Protein AF-A0A0H2MU53-F1 (afdb_monomer_lite)

Radius of gyration: 13.74 Å; chains: 1; bounding box: 38×29×28 Å

Sequence (94 aa):
MWHENFVPQVKHLSETSAKAAGYVVDKLMRFNCVSQELKAKLRDVLTVLKGMFSFTPVKVKGCDKLAQSWGLATDLKLQVRELLEYQTRHYKHA

Structure (mmCIF, N/CA/C/O backbone):
data_AF-A0A0H2MU53-F1
#
_entry.id   AF-A0A0H2MU53-F1
#
loop_
_atom_site.group_PDB
_atom_site.id
_atom_site.type_symbol
_atom_site.label_atom_id
_atom_site.label_alt_id
_atom_site.label_comp_id
_atom_site.label_asym_id
_atom_site.label_entity_id
_atom_site.label_seq_id
_atom_site.pdbx_PDB_ins_code
_atom_site.Cartn_x
_atom_site.Cartn_y
_atom_site.Cartn_z
_atom_site.occupancy
_atom_site.B_iso_or_equiv
_atom_site.auth_seq_id
_atom_site.auth_comp_id
_atom_site.auth_asym_id
_atom_site.auth_atom_id
_atom_site.pdbx_PDB_model_num
ATOM 1 N N . MET A 1 1 ? -11.720 -3.228 4.839 1.00 60.47 1 MET A N 1
ATOM 2 C CA . MET A 1 1 ? -10.469 -3.297 5.639 1.00 60.47 1 MET A CA 1
ATOM 3 C C . MET A 1 1 ? -10.594 -2.521 6.945 1.00 60.47 1 MET A C 1
ATOM 5 O O . MET A 1 1 ? -10.463 -3.132 7.991 1.00 60.47 1 MET A O 1
ATOM 9 N N . TRP A 1 2 ? -10.892 -1.217 6.913 1.00 64.31 2 TRP A N 1
ATOM 10 C CA . TRP A 1 2 ? -10.840 -0.358 8.110 1.00 64.31 2 TRP A CA 1
ATOM 11 C C . TRP A 1 2 ? -12.024 -0.495 9.068 1.00 64.31 2 TRP A C 1
ATOM 13 O O . TRP A 1 2 ? -11.811 -0.688 10.256 1.00 64.31 2 TRP A O 1
ATOM 23 N N . HIS A 1 3 ? -13.254 -0.442 8.559 1.00 64.00 3 HIS A N 1
ATOM 24 C CA . HIS A 1 3 ? -14.463 -0.512 9.396 1.00 64.00 3 HIS A CA 1
ATOM 25 C C . HIS A 1 3 ? -14.923 -1.953 9.670 1.00 64.00 3 HIS A C 1
ATOM 27 O O . HIS A 1 3 ? -15.642 -2.210 10.623 1.00 64.00 3 HIS A O 1
ATOM 33 N N . GLU A 1 4 ? -14.430 -2.898 8.870 1.00 74.62 4 GLU A N 1
ATOM 34 C CA . GLU A 1 4 ? -14.815 -4.319 8.872 1.00 74.62 4 GLU A CA 1
ATOM 35 C C . GLU A 1 4 ? -13.782 -5.223 9.576 1.00 74.62 4 GLU A C 1
ATOM 37 O O . GLU A 1 4 ? -13.904 -6.441 9.556 1.00 74.62 4 GLU A O 1
ATOM 42 N N . ASN A 1 5 ? -12.685 -4.667 10.113 1.00 77.94 5 ASN A N 1
ATOM 43 C CA . ASN A 1 5 ? -11.537 -5.440 10.630 1.00 77.94 5 ASN A CA 1
ATOM 44 C C . ASN A 1 5 ? -10.974 -6.498 9.656 1.00 77.94 5 ASN A C 1
ATOM 46 O O . ASN A 1 5 ? -10.350 -7.481 10.061 1.00 77.94 5 ASN A O 1
ATOM 50 N N . PHE A 1 6 ? -11.188 -6.290 8.359 1.00 85.31 6 PHE A N 1
ATOM 51 C CA . PHE A 1 6 ? -10.812 -7.236 7.320 1.00 85.31 6 PHE A CA 1
ATOM 52 C C . PHE A 1 6 ? -9.288 -7.306 7.148 1.00 85.31 6 PHE A C 1
ATOM 54 O O . PHE A 1 6 ? -8.622 -6.275 7.042 1.00 85.31 6 PHE A O 1
ATOM 61 N N . VAL A 1 7 ? -8.757 -8.528 7.059 1.00 87.69 7 VAL A N 1
ATOM 62 C CA . VAL A 1 7 ? -7.343 -8.834 6.796 1.00 87.69 7 VAL A CA 1
ATOM 63 C C . VAL A 1 7 ? -7.264 -9.642 5.493 1.00 87.69 7 VAL A C 1
ATOM 65 O O . VAL A 1 7 ? -7.870 -10.712 5.422 1.00 87.69 7 VAL A O 1
ATOM 68 N N . PRO A 1 8 ? -6.555 -9.164 4.455 1.00 87.50 8 PRO A N 1
ATOM 69 C CA . PRO A 1 8 ? -6.525 -9.836 3.160 1.00 87.50 8 PRO A CA 1
ATOM 70 C C . PRO A 1 8 ? -5.667 -11.107 3.180 1.00 87.50 8 PRO A C 1
ATOM 72 O O . PRO A 1 8 ? -4.621 -11.162 3.826 1.00 87.50 8 PRO A O 1
ATOM 75 N N . GLN A 1 9 ? -6.077 -12.114 2.406 1.00 86.38 9 GLN A N 1
ATOM 76 C CA . GLN A 1 9 ? -5.258 -13.295 2.128 1.00 86.38 9 GLN A CA 1
ATOM 77 C C . GLN A 1 9 ? -4.366 -13.056 0.903 1.00 86.38 9 GLN A C 1
ATOM 79 O O . GLN A 1 9 ? -4.821 -12.535 -0.110 1.00 86.38 9 GLN A O 1
ATOM 84 N N . VAL A 1 10 ? -3.096 -13.466 0.987 1.00 85.88 10 VAL A N 1
ATOM 85 C CA . VAL A 1 10 ? -2.063 -13.166 -0.030 1.00 85.88 10 VAL A CA 1
ATOM 86 C C . VAL A 1 10 ? -1.386 -14.409 -0.622 1.00 85.88 10 VAL A C 1
ATOM 88 O O . VAL A 1 10 ? -0.435 -14.295 -1.387 1.00 85.88 10 VAL A O 1
ATOM 91 N N . LYS A 1 11 ? -1.878 -15.609 -0.288 1.00 80.88 11 LYS A N 1
ATOM 92 C CA . LYS A 1 11 ? -1.219 -16.889 -0.611 1.00 80.88 11 LYS A CA 1
ATOM 93 C C . LYS A 1 11 ? -1.227 -17.261 -2.102 1.00 80.88 11 LYS A C 1
ATOM 95 O O . LYS A 1 11 ? -0.432 -18.098 -2.507 1.00 80.88 11 LYS A O 1
ATOM 100 N N . HIS A 1 12 ? -2.104 -16.657 -2.905 1.00 85.69 12 HIS A N 1
ATOM 101 C CA . HIS A 1 12 ? -2.324 -17.027 -4.313 1.00 85.69 12 HIS A CA 1
ATOM 102 C C . HIS A 1 12 ? -2.063 -15.870 -5.286 1.00 85.69 12 HIS A C 1
ATOM 104 O O . HIS A 1 12 ? -2.671 -15.793 -6.351 1.00 85.69 12 HIS A O 1
ATOM 110 N N . LEU A 1 13 ? -1.193 -14.934 -4.907 1.00 90.06 13 LEU A N 1
ATOM 111 C CA . LEU A 1 13 ? -0.855 -13.796 -5.757 1.00 90.06 13 LEU A CA 1
ATOM 112 C C . LEU A 1 13 ? 0.245 -14.160 -6.759 1.00 90.06 13 LEU A C 1
ATOM 114 O O . LEU A 1 13 ? 1.162 -14.915 -6.448 1.00 90.06 13 LEU A O 1
ATOM 118 N N . SER A 1 14 ? 0.170 -13.580 -7.956 1.00 91.25 14 SER A N 1
ATOM 119 C CA . SER A 1 14 ? 1.325 -13.496 -8.854 1.00 91.25 14 SER A CA 1
ATOM 120 C C . SER A 1 14 ? 2.325 -12.466 -8.320 1.00 91.25 14 SER A C 1
ATOM 122 O O . SER A 1 14 ? 1.952 -11.595 -7.531 1.00 91.25 14 SER A O 1
ATOM 124 N N . GLU A 1 15 ? 3.576 -12.496 -8.784 1.00 86.56 15 GLU A N 1
ATOM 125 C CA . GLU A 1 15 ? 4.583 -11.505 -8.377 1.00 86.56 15 GLU A CA 1
ATOM 126 C C . GLU A 1 15 ? 4.125 -10.063 -8.674 1.00 86.56 15 GLU A C 1
ATOM 128 O O . GLU A 1 15 ? 4.239 -9.176 -7.827 1.00 86.56 15 GLU A O 1
ATOM 133 N N . THR A 1 16 ? 3.532 -9.823 -9.848 1.00 88.81 16 THR A N 1
ATOM 134 C CA . THR A 1 16 ? 3.009 -8.499 -10.220 1.00 88.81 16 THR A CA 1
ATOM 135 C C . THR A 1 16 ? 1.886 -8.061 -9.280 1.00 88.81 16 THR A C 1
ATOM 137 O O . THR A 1 16 ? 1.892 -6.931 -8.785 1.00 88.81 16 THR A O 1
ATOM 140 N N . SER A 1 17 ? 0.942 -8.955 -8.976 1.00 92.19 17 SER A N 1
ATOM 141 C CA . SER A 1 17 ? -0.152 -8.654 -8.048 1.00 92.19 17 SER A CA 1
ATOM 142 C C . SER A 1 17 ? 0.339 -8.483 -6.607 1.00 92.19 17 SER A C 1
ATOM 144 O O . SER A 1 17 ? -0.227 -7.678 -5.872 1.00 92.19 17 SER A O 1
ATOM 146 N N . ALA A 1 18 ? 1.411 -9.172 -6.206 1.00 94.19 18 ALA A N 1
ATOM 147 C CA . ALA A 1 18 ? 2.018 -9.052 -4.883 1.00 94.19 18 ALA A CA 1
ATOM 148 C C . ALA A 1 18 ? 2.604 -7.654 -4.637 1.00 94.19 18 ALA A C 1
ATOM 150 O O . ALA A 1 18 ? 2.438 -7.112 -3.544 1.00 94.19 18 ALA A O 1
ATOM 151 N N . LYS A 1 19 ? 3.219 -7.031 -5.656 1.00 95.12 19 LYS A N 1
ATOM 152 C CA . LYS A 1 19 ? 3.734 -5.646 -5.586 1.00 95.12 19 LYS A CA 1
ATOM 153 C C . LYS A 1 19 ? 2.609 -4.660 -5.282 1.00 95.12 19 LYS A C 1
ATOM 155 O O . LYS A 1 19 ? 2.697 -3.873 -4.338 1.00 95.12 19 LYS A O 1
ATOM 160 N N . ALA A 1 20 ? 1.517 -4.757 -6.041 1.00 94.44 20 ALA A N 1
ATOM 161 C CA . ALA A 1 20 ? 0.332 -3.927 -5.848 1.00 94.44 20 ALA A CA 1
ATOM 162 C C . ALA A 1 20 ? -0.334 -4.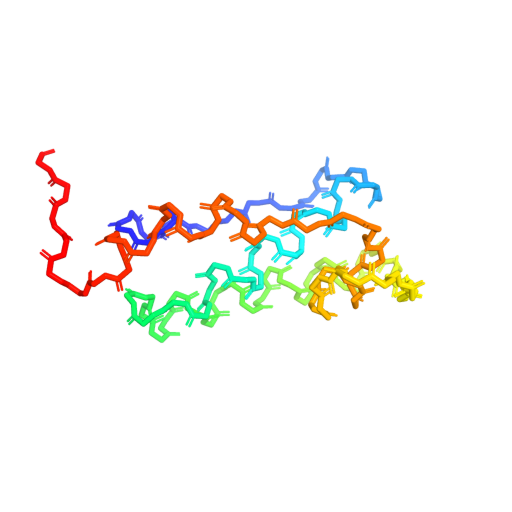179 -4.486 1.00 94.44 20 ALA A C 1
ATOM 164 O O . ALA A 1 20 ? -0.610 -3.231 -3.753 1.00 94.44 20 ALA A O 1
ATOM 165 N N . ALA A 1 21 ? -0.544 -5.445 -4.118 1.00 94.56 21 ALA A N 1
ATOM 166 C CA . ALA A 1 21 ? -1.164 -5.819 -2.851 1.00 94.56 21 ALA A CA 1
ATOM 167 C C . ALA A 1 21 ? -0.350 -5.328 -1.646 1.00 94.56 21 ALA A C 1
ATOM 169 O O . ALA A 1 21 ? -0.916 -4.737 -0.728 1.00 94.56 21 ALA A O 1
ATOM 170 N N . GLY A 1 22 ? 0.973 -5.511 -1.668 1.00 95.44 22 GLY A N 1
ATOM 171 C CA . GLY A 1 22 ? 1.871 -5.037 -0.618 1.00 95.44 22 GLY A CA 1
ATOM 172 C C . GLY A 1 22 ? 1.816 -3.521 -0.452 1.00 95.44 22 GLY A C 1
ATOM 173 O O . GLY A 1 22 ? 1.618 -3.033 0.661 1.00 95.44 22 GLY A O 1
ATOM 174 N N . TYR A 1 23 ? 1.883 -2.776 -1.559 1.00 95.69 23 TYR A N 1
ATOM 175 C CA . TYR A 1 23 ? 1.738 -1.321 -1.536 1.00 95.69 23 TYR A CA 1
ATOM 176 C C . TYR A 1 23 ? 0.392 -0.876 -0.956 1.00 95.69 23 TYR A C 1
ATOM 178 O O . TYR A 1 23 ? 0.365 -0.006 -0.084 1.00 95.69 23 TYR A O 1
ATOM 186 N N . VAL A 1 24 ? -0.717 -1.473 -1.402 1.00 93.56 24 VAL A N 1
ATOM 187 C CA . VAL A 1 24 ? -2.062 -1.128 -0.923 1.00 93.56 24 VAL A CA 1
ATOM 188 C C . VAL A 1 24 ? -2.187 -1.415 0.572 1.00 93.56 24 VAL A C 1
ATOM 190 O O . VAL A 1 24 ? -2.562 -0.525 1.331 1.00 93.56 24 VAL A O 1
ATOM 193 N N . VAL A 1 25 ? -1.817 -2.612 1.032 1.00 94.62 25 VAL A N 1
ATOM 194 C CA . VAL A 1 25 ? -1.898 -2.969 2.457 1.00 94.62 25 VAL A CA 1
ATOM 195 C C . VAL A 1 25 ? -1.043 -2.030 3.313 1.00 94.62 25 VAL A C 1
ATOM 197 O O . VAL A 1 25 ? -1.548 -1.478 4.290 1.00 94.62 25 VAL A O 1
ATOM 200 N N . ASP A 1 26 ? 0.211 -1.779 2.925 1.00 95.00 26 ASP A N 1
ATOM 201 C CA . ASP A 1 26 ? 1.138 -0.900 3.652 1.00 95.00 26 ASP A CA 1
ATOM 202 C C . ASP A 1 26 ? 0.661 0.564 3.665 1.00 95.00 26 ASP A C 1
ATOM 204 O O . ASP A 1 26 ? 0.743 1.256 4.682 1.00 95.00 26 ASP A O 1
ATOM 208 N N . LYS A 1 27 ? 0.086 1.054 2.561 1.00 93.00 27 LYS A N 1
ATOM 209 C CA . LYS A 1 27 ? -0.457 2.416 2.492 1.00 93.00 27 LYS A CA 1
ATOM 210 C C . LYS A 1 27 ? -1.684 2.566 3.385 1.00 93.00 27 LYS A C 1
ATOM 212 O O . LYS A 1 27 ? -1.743 3.487 4.198 1.00 93.00 27 LYS A O 1
ATOM 217 N N . LEU A 1 28 ? -2.653 1.666 3.243 1.00 89.88 28 LEU A N 1
ATOM 218 C CA . LEU A 1 28 ? -3.952 1.776 3.898 1.00 89.88 28 LEU A CA 1
ATOM 219 C C . LEU A 1 28 ? -3.889 1.430 5.395 1.00 89.88 28 LEU A C 1
ATOM 221 O O . LEU A 1 28 ? -4.695 1.950 6.165 1.00 89.88 28 LEU A O 1
ATOM 225 N N . MET A 1 29 ? -2.931 0.609 5.844 1.00 91.31 29 MET A N 1
ATOM 226 C CA . MET A 1 29 ? -2.739 0.337 7.277 1.00 91.31 29 MET A CA 1
ATOM 227 C C . MET A 1 29 ? -2.221 1.552 8.062 1.00 91.31 29 MET A C 1
ATOM 229 O O . MET A 1 29 ? -2.281 1.560 9.291 1.00 91.31 29 MET A O 1
ATOM 233 N N . ARG A 1 30 ? -1.682 2.573 7.378 1.00 89.81 30 ARG A N 1
ATOM 234 C CA . ARG A 1 30 ? -1.139 3.790 8.007 1.00 89.81 30 ARG A CA 1
ATOM 235 C C . ARG A 1 30 ? -2.217 4.805 8.378 1.00 89.81 30 ARG A C 1
ATOM 237 O O . ARG A 1 30 ? -1.900 5.769 9.068 1.00 89.81 30 ARG A O 1
ATOM 244 N N . PHE A 1 31 ? -3.467 4.601 7.965 1.00 88.19 31 PHE A N 1
ATOM 245 C CA . PHE A 1 31 ? -4.558 5.502 8.327 1.00 88.19 31 PHE A CA 1
ATOM 246 C C . PHE A 1 31 ? -4.856 5.443 9.831 1.00 88.19 31 PHE A C 1
ATOM 248 O O . PHE A 1 31 ? -4.721 4.407 10.490 1.00 88.19 31 PHE A O 1
ATOM 255 N N . ASN A 1 32 ? -5.257 6.583 10.395 1.00 84.38 32 ASN A N 1
ATOM 256 C CA . ASN A 1 32 ? -5.483 6.731 11.836 1.00 84.38 32 ASN A CA 1
ATOM 257 C C . ASN A 1 32 ? -6.725 5.975 12.335 1.00 84.38 32 ASN A C 1
ATOM 259 O O . ASN A 1 32 ? -6.826 5.682 13.529 1.00 84.38 32 ASN A O 1
ATOM 263 N N . CYS A 1 33 ? -7.646 5.638 11.430 1.00 84.12 33 CYS A N 1
ATOM 264 C CA . CYS A 1 33 ? -8.817 4.813 11.710 1.00 84.12 33 CYS A CA 1
ATOM 265 C C . CYS A 1 33 ? -8.487 3.323 11.916 1.00 84.12 33 CYS A C 1
ATOM 267 O O . CYS A 1 33 ? -9.325 2.588 12.425 1.00 84.12 33 CYS A O 1
ATOM 269 N N . VAL A 1 34 ? -7.274 2.866 11.582 1.00 86.56 34 VAL A N 1
ATOM 270 C CA . VAL A 1 34 ? -6.871 1.462 11.762 1.00 86.56 34 VAL A CA 1
ATOM 271 C C . VAL A 1 34 ? -6.407 1.224 13.202 1.00 86.56 34 VAL A C 1
ATOM 273 O O . VAL A 1 34 ? -5.463 1.871 13.672 1.00 86.56 34 VAL A O 1
ATOM 276 N N . SER A 1 35 ? -7.051 0.282 13.902 1.00 88.69 35 SER A N 1
ATOM 277 C CA . SER A 1 35 ? -6.682 -0.105 15.271 1.00 88.69 35 SER A CA 1
ATOM 278 C C . SER A 1 35 ? -5.271 -0.703 15.333 1.00 88.69 35 SER A C 1
ATOM 280 O O . SER A 1 35 ? -4.744 -1.209 14.340 1.00 88.69 35 SER A O 1
ATOM 282 N N . GLN A 1 36 ? -4.629 -0.652 16.504 1.00 90.44 36 GLN A N 1
ATOM 283 C CA . GLN A 1 36 ? -3.282 -1.217 16.668 1.00 90.44 36 GLN A CA 1
ATOM 284 C C . GLN A 1 36 ? -3.265 -2.739 16.482 1.00 90.44 36 GLN A C 1
ATOM 286 O O . GLN A 1 36 ? -2.343 -3.273 15.868 1.00 90.44 36 GLN A O 1
ATOM 291 N N . GLU A 1 37 ? -4.314 -3.420 16.940 1.00 91.56 37 GLU A N 1
ATOM 292 C CA . GLU A 1 37 ? -4.514 -4.861 16.754 1.00 91.56 37 GLU A CA 1
ATOM 293 C C . GLU A 1 37 ? -4.601 -5.226 15.269 1.00 91.56 37 GLU A C 1
ATOM 295 O O . GLU A 1 37 ? -3.929 -6.148 14.807 1.00 91.56 37 GLU A O 1
ATOM 300 N N . LEU A 1 38 ? -5.378 -4.467 14.488 1.00 91.38 38 LEU A N 1
ATOM 301 C CA . LEU A 1 38 ? -5.483 -4.685 13.049 1.00 91.38 38 LEU A CA 1
ATOM 302 C C . LEU A 1 38 ? -4.165 -4.354 12.340 1.00 91.38 38 LEU A C 1
ATOM 304 O O . LEU A 1 38 ? -3.738 -5.105 11.466 1.00 91.38 38 LEU A O 1
ATOM 308 N N . LYS A 1 39 ? -3.463 -3.288 12.752 1.00 93.81 39 LYS A N 1
ATOM 309 C CA . LYS A 1 39 ? -2.118 -2.982 12.238 1.00 93.81 39 LYS A CA 1
ATOM 310 C C . LYS A 1 39 ? -1.153 -4.143 12.459 1.00 93.81 39 LYS A C 1
ATOM 312 O O . LYS A 1 39 ? -0.379 -4.425 11.553 1.00 93.81 39 LYS A O 1
ATOM 317 N N . ALA A 1 40 ? -1.187 -4.812 13.613 1.00 94.38 40 ALA A N 1
ATOM 318 C CA . ALA A 1 40 ? -0.344 -5.981 13.869 1.00 94.38 40 ALA A CA 1
ATOM 319 C C . ALA A 1 40 ? -0.624 -7.106 12.858 1.00 94.38 40 ALA A C 1
ATOM 321 O O . ALA A 1 40 ? 0.291 -7.513 12.148 1.00 94.38 40 ALA A O 1
ATOM 322 N N . LYS A 1 41 ? -1.896 -7.484 12.674 1.00 94.12 41 LYS A N 1
ATOM 323 C CA . LYS A 1 41 ? -2.297 -8.510 11.692 1.00 94.12 41 LYS A CA 1
ATOM 324 C C . LYS A 1 41 ? -1.891 -8.151 10.258 1.00 94.12 41 LYS A C 1
ATOM 326 O O . LYS A 1 41 ? -1.451 -9.006 9.497 1.00 94.12 41 LYS A O 1
ATOM 331 N N . LEU A 1 42 ? -2.018 -6.880 9.873 1.00 95.00 42 LEU A N 1
ATOM 332 C CA . LEU A 1 42 ? -1.610 -6.417 8.542 1.00 95.00 42 LEU A CA 1
ATOM 333 C C . LEU A 1 42 ? -0.083 -6.444 8.364 1.00 95.00 42 LEU A C 1
ATOM 335 O O . LEU A 1 42 ? 0.381 -6.733 7.264 1.00 95.00 42 LEU A O 1
ATOM 339 N N . ARG A 1 43 ? 0.711 -6.215 9.422 1.00 95.62 43 ARG A N 1
ATOM 340 C CA . ARG A 1 43 ? 2.172 -6.407 9.351 1.00 95.62 43 ARG A CA 1
ATOM 341 C C . ARG A 1 43 ? 2.530 -7.862 9.082 1.00 95.62 43 ARG A C 1
A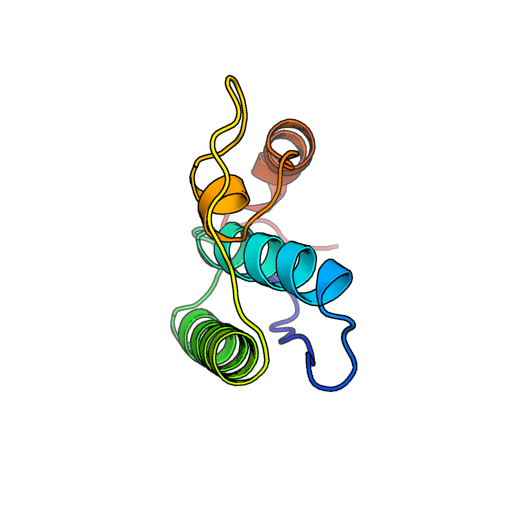TOM 343 O O . ARG A 1 43 ? 3.423 -8.095 8.276 1.00 95.62 43 ARG A O 1
ATOM 350 N N . ASP A 1 44 ? 1.818 -8.814 9.680 1.00 95.50 44 ASP A N 1
ATOM 351 C CA . ASP A 1 44 ? 2.053 -10.239 9.424 1.00 95.50 44 ASP A CA 1
ATOM 352 C C . ASP A 1 44 ? 1.812 -10.581 7.949 1.00 95.50 44 ASP A C 1
ATOM 354 O O . ASP A 1 44 ? 2.629 -11.256 7.324 1.00 95.50 44 ASP A O 1
ATOM 358 N N . VAL A 1 45 ? 0.754 -10.024 7.346 1.00 94.75 45 VAL A N 1
ATOM 359 C CA . VAL A 1 45 ? 0.493 -10.152 5.902 1.00 94.75 45 VAL A CA 1
ATOM 360 C C . VAL A 1 45 ? 1.656 -9.603 5.068 1.00 94.75 45 VAL A C 1
ATOM 362 O O . VAL A 1 45 ? 2.101 -10.259 4.124 1.00 94.75 45 VAL A O 1
ATOM 365 N N . LEU A 1 46 ? 2.183 -8.422 5.412 1.00 95.38 46 LEU A N 1
ATOM 366 C CA . LEU A 1 46 ? 3.330 -7.837 4.708 1.00 95.38 46 LEU A CA 1
ATOM 367 C C . LEU A 1 46 ? 4.606 -8.675 4.875 1.00 95.38 46 LEU A C 1
ATOM 369 O O . LEU A 1 46 ? 5.389 -8.775 3.931 1.00 95.38 46 LEU A O 1
ATOM 373 N N . THR A 1 47 ? 4.815 -9.281 6.044 1.00 95.19 47 THR A N 1
ATOM 374 C CA . THR A 1 47 ? 5.937 -10.195 6.302 1.00 95.19 47 THR A CA 1
ATOM 375 C C . THR A 1 47 ? 5.836 -11.440 5.427 1.00 95.19 47 THR A C 1
ATOM 377 O O . THR A 1 47 ? 6.817 -11.810 4.787 1.00 95.19 47 THR A O 1
ATOM 380 N N . VAL A 1 48 ? 4.645 -12.041 5.324 1.00 94.00 48 VAL A N 1
ATOM 381 C CA . VAL A 1 48 ? 4.402 -13.189 4.437 1.00 94.00 48 VAL A CA 1
ATOM 382 C C . VAL A 1 48 ? 4.687 -12.821 2.981 1.00 94.00 48 VAL A C 1
ATOM 384 O O . VAL A 1 48 ? 5.423 -13.538 2.309 1.00 94.00 48 VAL A O 1
ATOM 387 N N . LEU A 1 49 ? 4.186 -11.675 2.504 1.00 94.38 49 LEU A N 1
ATOM 388 C CA . LEU A 1 49 ? 4.464 -11.198 1.144 1.00 94.38 49 LEU A CA 1
ATOM 389 C C . LEU A 1 49 ? 5.966 -11.061 0.874 1.00 94.38 49 LEU A C 1
ATOM 391 O O . LEU A 1 49 ? 6.447 -11.544 -0.147 1.00 94.38 49 LEU A O 1
ATOM 395 N N . LYS A 1 50 ? 6.705 -10.434 1.796 1.00 93.44 50 LYS A N 1
ATOM 396 C CA . LYS A 1 50 ? 8.162 -10.241 1.696 1.00 93.44 50 LYS A CA 1
ATOM 397 C C . LYS A 1 50 ? 8.963 -11.538 1.790 1.00 93.44 50 LYS A C 1
ATOM 399 O O . LYS A 1 50 ? 10.088 -11.569 1.309 1.00 93.44 50 LYS A O 1
ATOM 404 N N . GLY A 1 51 ? 8.405 -12.586 2.394 1.00 92.94 51 GLY A N 1
ATOM 405 C CA . GLY A 1 51 ? 9.001 -13.923 2.395 1.00 92.94 51 GLY A CA 1
ATOM 406 C C . GLY A 1 51 ? 8.738 -14.712 1.110 1.00 92.94 51 GLY A C 1
ATOM 407 O O . GLY A 1 51 ? 9.548 -15.556 0.743 1.00 92.94 51 GLY A O 1
ATOM 408 N N . MET A 1 52 ? 7.622 -14.448 0.423 1.00 92.00 52 MET A N 1
ATOM 409 C CA . MET A 1 52 ? 7.220 -15.177 -0.787 1.00 92.00 52 MET A CA 1
ATOM 410 C C . MET A 1 52 ? 7.754 -14.563 -2.086 1.00 92.00 52 MET A C 1
ATOM 412 O O . MET A 1 52 ? 7.956 -15.285 -3.059 1.00 92.00 52 MET A O 1
ATOM 416 N N . PHE A 1 53 ? 7.960 -13.245 -2.123 1.00 93.19 53 PHE A N 1
ATOM 417 C CA . PHE A 1 53 ? 8.313 -12.516 -3.341 1.00 93.19 53 PHE A CA 1
ATOM 418 C C . PHE A 1 53 ? 9.473 -11.550 -3.112 1.00 93.19 53 PHE A C 1
ATOM 420 O O . PHE A 1 53 ? 9.672 -11.034 -2.012 1.00 93.19 53 PHE A O 1
ATOM 427 N N . SER A 1 54 ? 10.205 -11.254 -4.188 1.00 91.44 54 SER A N 1
ATOM 428 C CA . SER A 1 54 ? 11.235 -10.218 -4.194 1.00 91.44 54 SER A CA 1
ATOM 429 C C . SER A 1 54 ? 10.665 -8.891 -4.689 1.00 91.44 54 SER A C 1
ATOM 431 O O . SER A 1 54 ? 9.976 -8.820 -5.708 1.00 91.44 54 SER A O 1
ATOM 433 N N . PHE A 1 55 ? 10.979 -7.818 -3.970 1.00 93.44 55 PHE A N 1
ATOM 434 C CA . PHE A 1 55 ? 10.529 -6.466 -4.279 1.00 93.44 55 PHE A CA 1
ATOM 435 C C . PHE A 1 55 ? 11.746 -5.599 -4.562 1.00 93.44 55 PHE A C 1
ATOM 437 O O . PHE A 1 55 ? 12.351 -5.046 -3.648 1.00 93.44 55 PHE A O 1
ATOM 444 N N . THR A 1 56 ? 12.132 -5.494 -5.832 1.00 94.69 56 THR A N 1
ATOM 445 C CA . THR A 1 56 ? 13.202 -4.581 -6.241 1.00 94.69 56 THR A CA 1
ATOM 446 C C . THR A 1 56 ? 12.642 -3.167 -6.361 1.00 94.69 56 THR A C 1
ATOM 448 O O . THR A 1 56 ? 11.744 -2.950 -7.179 1.00 94.69 56 THR A O 1
ATOM 451 N N . PRO A 1 57 ? 13.149 -2.189 -5.588 1.00 95.38 57 PRO A N 1
ATOM 452 C CA . PRO A 1 57 ? 12.664 -0.827 -5.688 1.00 95.38 57 PRO A CA 1
ATOM 453 C C . PRO A 1 57 ? 12.942 -0.218 -7.060 1.00 95.38 57 PRO A C 1
ATOM 455 O O . PRO A 1 57 ? 14.008 -0.426 -7.641 1.00 95.38 57 PRO A O 1
ATOM 458 N N . VAL A 1 58 ? 12.014 0.601 -7.543 1.00 96.06 58 VAL A N 1
ATOM 459 C CA . VAL A 1 58 ? 12.173 1.363 -8.789 1.00 96.06 58 VAL A CA 1
ATOM 460 C C . VAL A 1 58 ? 12.273 2.853 -8.490 1.00 96.06 58 VAL A C 1
ATOM 462 O O . VAL A 1 58 ? 11.775 3.317 -7.469 1.00 96.06 58 VAL A O 1
ATOM 465 N N . LYS A 1 59 ? 12.922 3.619 -9.371 1.00 95.62 59 LYS A N 1
ATOM 466 C CA . LYS A 1 59 ? 13.026 5.079 -9.246 1.00 95.62 59 LYS A CA 1
ATOM 467 C C . LYS A 1 59 ? 12.246 5.747 -10.366 1.00 95.62 59 LYS A C 1
ATOM 469 O O . LYS A 1 59 ? 12.686 5.742 -11.510 1.00 95.62 59 LYS A O 1
ATOM 474 N N . VAL A 1 60 ? 11.102 6.335 -10.028 1.00 95.69 60 VAL A N 1
ATOM 475 C CA . VAL A 1 60 ? 10.225 7.019 -10.988 1.00 95.69 60 VAL A CA 1
ATOM 476 C C . VAL A 1 60 ? 9.867 8.402 -10.457 1.00 95.69 60 VAL A C 1
ATOM 478 O O . VAL A 1 60 ? 9.326 8.551 -9.357 1.00 95.69 60 VAL A O 1
ATOM 481 N N . LYS A 1 61 ? 10.185 9.440 -11.238 1.00 94.38 61 LYS A N 1
ATOM 482 C CA . LYS A 1 61 ? 9.890 10.833 -10.881 1.00 94.38 61 LYS A CA 1
ATOM 483 C C . LYS A 1 61 ? 8.374 11.026 -10.776 1.00 94.38 61 LYS A C 1
ATOM 485 O O . LYS A 1 61 ? 7.635 10.622 -11.662 1.00 94.38 61 LYS A O 1
ATOM 490 N N . GLY A 1 62 ? 7.920 11.650 -9.689 1.00 90.69 62 GLY A N 1
ATOM 491 C CA . GLY A 1 62 ? 6.495 11.899 -9.436 1.00 90.69 62 GLY A CA 1
ATOM 492 C C . GLY A 1 62 ? 5.744 10.748 -8.755 1.00 90.69 62 GLY A C 1
ATOM 493 O O . GLY A 1 62 ? 4.667 10.986 -8.212 1.00 90.69 62 GLY A O 1
ATOM 494 N N . CYS A 1 63 ? 6.325 9.547 -8.669 1.00 93.75 63 CYS A N 1
ATOM 495 C CA . CYS A 1 63 ? 5.705 8.392 -8.016 1.00 93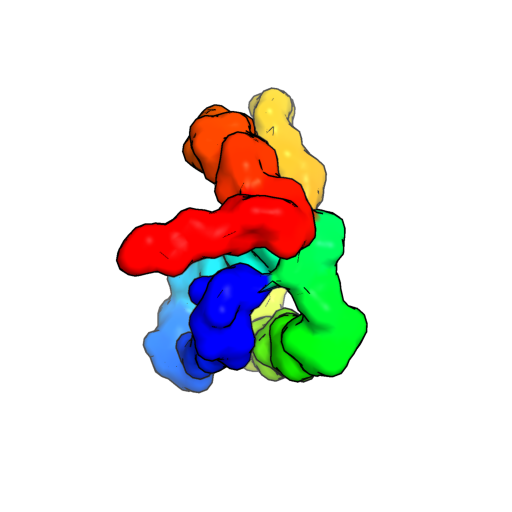.75 63 CYS A CA 1
ATOM 496 C C . CYS A 1 63 ? 5.877 8.427 -6.481 1.00 93.75 63 CYS A C 1
ATOM 498 O O . CYS A 1 63 ? 6.809 9.026 -5.938 1.00 93.75 63 CYS A O 1
ATOM 500 N N . ASP A 1 64 ? 4.949 7.830 -5.739 1.00 93.50 64 ASP A N 1
ATOM 501 C CA . ASP A 1 64 ? 5.005 7.634 -4.290 1.00 93.50 64 ASP A CA 1
ATOM 502 C C . ASP A 1 64 ? 6.237 6.797 -3.908 1.00 93.50 64 ASP A C 1
ATOM 504 O O . ASP A 1 64 ? 6.547 5.791 -4.546 1.00 93.50 64 ASP A O 1
ATOM 508 N N . LYS A 1 65 ? 6.963 7.209 -2.861 1.00 94.81 65 LYS A N 1
ATOM 509 C CA . LYS A 1 65 ? 8.161 6.483 -2.404 1.00 94.81 65 LYS A CA 1
ATOM 510 C C . LYS A 1 65 ? 7.823 5.084 -1.878 1.00 94.81 65 LYS A C 1
ATOM 512 O O . LYS A 1 65 ? 8.634 4.175 -2.021 1.00 94.81 65 LYS A O 1
ATOM 517 N N . LEU A 1 66 ? 6.641 4.904 -1.285 1.00 95.56 66 LEU A N 1
ATOM 518 C CA . LEU A 1 66 ? 6.165 3.605 -0.824 1.00 95.56 66 LEU A CA 1
ATOM 519 C C . LEU A 1 66 ? 5.860 2.6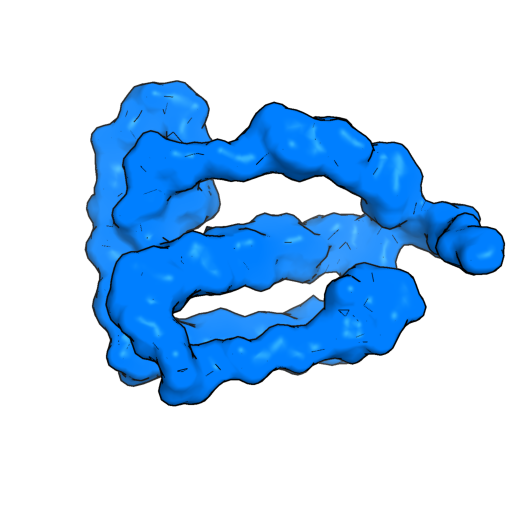98 -2.018 1.00 95.56 66 LEU A C 1
ATOM 521 O O . LEU A 1 66 ? 6.341 1.572 -2.040 1.00 95.56 66 LEU A O 1
ATOM 525 N N . ALA A 1 67 ? 5.159 3.194 -3.042 1.00 96.38 67 ALA A N 1
ATOM 526 C CA . ALA A 1 67 ? 4.913 2.428 -4.270 1.00 96.38 67 ALA A CA 1
ATOM 527 C C . ALA A 1 67 ? 6.235 1.983 -4.920 1.00 96.38 67 ALA A C 1
ATOM 529 O O . ALA A 1 67 ? 6.433 0.803 -5.208 1.00 96.38 67 ALA A O 1
ATOM 530 N N . GLN A 1 68 ? 7.189 2.911 -5.024 1.00 97.19 68 GLN A N 1
ATOM 531 C CA . GLN A 1 68 ? 8.540 2.638 -5.512 1.00 97.19 68 GLN A CA 1
ATOM 532 C C . GLN A 1 68 ? 9.271 1.569 -4.695 1.00 97.19 68 GLN A C 1
ATOM 534 O O . GLN A 1 68 ? 9.922 0.715 -5.285 1.00 97.19 68 GLN A O 1
ATOM 539 N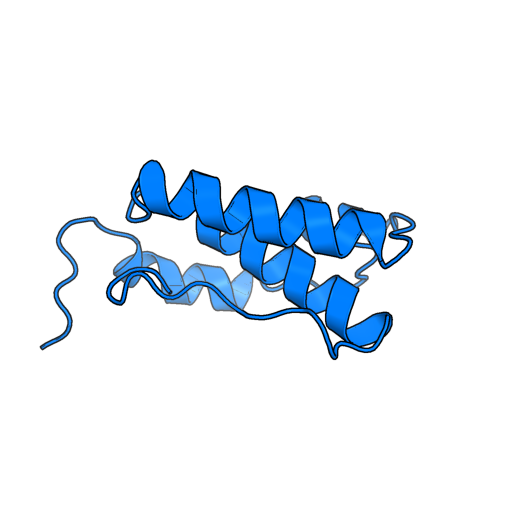 N . SER A 1 69 ? 9.141 1.567 -3.362 1.00 96.50 69 SER A N 1
ATOM 540 C CA . SER A 1 69 ? 9.748 0.542 -2.495 1.00 96.50 69 SER A CA 1
ATOM 541 C C . SER A 1 69 ? 9.170 -0.862 -2.702 1.00 96.50 69 SER A C 1
ATOM 543 O O . SER A 1 69 ? 9.868 -1.844 -2.476 1.00 96.50 69 SER A O 1
ATOM 545 N N . TRP A 1 70 ? 7.931 -0.954 -3.192 1.00 96.75 70 TRP A N 1
ATOM 546 C CA . TRP A 1 70 ? 7.285 -2.201 -3.608 1.00 96.75 70 TRP A CA 1
ATOM 547 C C . TRP A 1 70 ? 7.545 -2.545 -5.088 1.00 96.75 70 TRP A C 1
ATOM 549 O O . TRP A 1 70 ? 6.979 -3.504 -5.604 1.00 96.75 70 TRP A O 1
ATOM 559 N N . GLY A 1 71 ? 8.404 -1.792 -5.784 1.00 96.38 71 GLY A N 1
ATOM 560 C CA . GLY A 1 71 ? 8.758 -2.037 -7.185 1.00 96.38 71 GLY A CA 1
ATOM 561 C C . GLY A 1 71 ? 7.716 -1.563 -8.201 1.00 96.38 71 GLY A C 1
ATOM 562 O O . GLY A 1 71 ? 7.698 -2.051 -9.328 1.00 96.38 71 GLY A O 1
ATOM 563 N N . LEU A 1 72 ? 6.839 -0.628 -7.820 1.00 95.81 72 LEU A N 1
ATOM 564 C CA . LEU A 1 72 ? 5.805 -0.079 -8.698 1.00 95.81 72 LEU A CA 1
ATOM 565 C C . LEU A 1 72 ? 6.241 1.244 -9.336 1.00 95.81 72 LEU A C 1
ATOM 567 O O . LEU A 1 72 ? 6.720 2.157 -8.662 1.00 95.81 72 LEU A O 1
ATOM 571 N N . ALA A 1 73 ? 6.006 1.367 -10.644 1.00 95.12 73 ALA A N 1
ATOM 572 C CA . ALA A 1 73 ? 6.214 2.607 -11.394 1.00 95.12 73 ALA A CA 1
ATOM 573 C C . ALA A 1 73 ? 5.032 3.590 -11.283 1.00 95.12 73 ALA A C 1
ATOM 575 O O . ALA A 1 73 ? 5.177 4.766 -11.612 1.00 95.12 73 ALA A O 1
ATOM 576 N N . THR A 1 74 ? 3.882 3.121 -10.797 1.00 93.44 74 THR A N 1
ATOM 577 C CA . THR A 1 74 ? 2.645 3.892 -10.615 1.00 93.44 74 THR A CA 1
ATOM 578 C C . THR A 1 74 ? 2.207 3.870 -9.154 1.00 93.44 74 THR A C 1
ATOM 580 O O . THR A 1 74 ? 2.470 2.903 -8.439 1.00 93.44 74 THR A O 1
ATOM 583 N N . ASP A 1 75 ? 1.508 4.914 -8.714 1.00 93.81 75 ASP A N 1
ATOM 584 C CA . ASP A 1 75 ? 0.978 5.027 -7.355 1.00 93.81 75 ASP A CA 1
ATOM 585 C C . ASP A 1 75 ? -0.539 5.257 -7.341 1.00 93.81 75 ASP A C 1
ATOM 587 O O . ASP A 1 75 ? -1.170 5.404 -8.386 1.00 93.81 75 ASP A O 1
ATOM 591 N N . LEU A 1 76 ? -1.117 5.251 -6.137 1.00 91.12 76 LEU A N 1
ATOM 592 C CA . LEU A 1 76 ? -2.541 5.498 -5.907 1.00 91.12 76 LEU A CA 1
ATOM 593 C C . LEU A 1 76 ? -2.788 6.834 -5.191 1.00 91.12 76 LEU A C 1
ATOM 595 O O . LEU A 1 76 ? -3.746 6.954 -4.433 1.00 91.12 76 LEU A O 1
ATOM 599 N N . LYS A 1 77 ? -1.914 7.842 -5.334 1.00 86.81 77 LYS A N 1
ATOM 600 C CA . LYS A 1 77 ? -2.036 9.097 -4.562 1.00 86.81 77 LYS A CA 1
ATOM 601 C C . LYS A 1 77 ? -3.376 9.796 -4.772 1.00 86.81 77 LYS A C 1
ATOM 603 O O . LYS A 1 77 ? -3.933 10.309 -3.805 1.00 86.81 77 LYS A O 1
ATOM 608 N N . LEU A 1 78 ? -3.869 9.832 -6.011 1.00 87.12 78 LEU A N 1
ATOM 609 C CA . LEU A 1 78 ? -5.129 10.498 -6.349 1.00 87.12 78 LEU A CA 1
ATOM 610 C C . LEU A 1 78 ? -6.323 9.751 -5.745 1.00 87.12 78 LEU A C 1
ATOM 612 O O . LEU A 1 78 ? -7.131 10.358 -5.056 1.00 87.12 78 LEU A O 1
ATOM 616 N N . GLN A 1 79 ? -6.355 8.428 -5.887 1.00 88.38 79 GLN A N 1
ATOM 617 C CA . GLN A 1 79 ? -7.403 7.571 -5.332 1.00 88.38 79 GLN A CA 1
ATOM 618 C C . GLN A 1 79 ? -7.383 7.602 -3.797 1.00 88.38 79 GLN A C 1
ATOM 620 O O . GLN A 1 79 ? -8.411 7.709 -3.145 1.00 88.38 79 GLN A O 1
ATOM 625 N N . VAL A 1 80 ? -6.196 7.586 -3.183 1.00 85.25 80 VAL A N 1
ATOM 626 C CA . VAL A 1 80 ? -6.045 7.706 -1.724 1.00 85.25 80 VAL A CA 1
ATOM 627 C C . VAL A 1 80 ? -6.508 9.072 -1.211 1.00 85.25 80 VAL A C 1
ATOM 629 O O . VAL A 1 80 ? -6.984 9.158 -0.079 1.00 85.25 80 VAL A O 1
ATOM 632 N N . ARG A 1 81 ? -6.390 10.133 -2.019 1.00 85.06 81 ARG A N 1
ATOM 633 C CA . ARG A 1 81 ? -6.890 11.467 -1.664 1.00 85.06 81 ARG A CA 1
ATOM 634 C C . ARG A 1 81 ? -8.414 11.484 -1.563 1.00 85.06 81 ARG A C 1
ATOM 636 O O . ARG A 1 81 ? -8.931 12.086 -0.630 1.00 85.06 81 ARG A O 1
ATOM 643 N N . GLU A 1 82 ? -9.111 10.804 -2.467 1.00 84.19 82 GLU A N 1
ATOM 644 C CA . GLU A 1 82 ? -10.572 10.636 -2.400 1.00 84.19 82 GLU A CA 1
ATOM 645 C C . GLU A 1 82 ? -10.983 9.838 -1.160 1.00 84.19 82 GLU A C 1
ATOM 647 O O . GLU A 1 82 ? -12.025 10.082 -0.565 1.00 84.19 82 GLU A O 1
ATOM 652 N N . LEU A 1 83 ? -10.109 8.944 -0.690 1.00 80.62 83 LEU A N 1
ATOM 653 C CA . LEU A 1 83 ? -10.367 8.150 0.504 1.00 80.62 83 LEU A CA 1
ATOM 654 C C . LEU A 1 83 ? -10.183 8.928 1.821 1.00 80.62 83 LEU A C 1
ATOM 656 O O . LEU A 1 83 ? -10.482 8.366 2.870 1.00 80.62 83 LEU A O 1
ATOM 660 N N . LEU A 1 84 ? -9.681 10.176 1.812 1.00 76.62 84 LEU A N 1
ATOM 661 C CA . LEU A 1 84 ? -9.347 10.944 3.029 1.00 76.62 84 LEU A CA 1
ATOM 662 C C . LEU A 1 84 ? -10.539 11.157 3.967 1.00 76.62 84 LEU A C 1
ATOM 664 O O . LEU A 1 84 ? -10.373 11.084 5.185 1.00 76.62 84 LEU A O 1
ATOM 668 N N . GLU A 1 85 ? -11.732 11.380 3.420 1.00 77.19 85 GLU A N 1
ATOM 669 C CA . GLU A 1 85 ? -12.951 11.602 4.208 1.00 77.19 85 GLU A CA 1
ATOM 670 C C . GLU A 1 85 ? -13.341 10.375 5.057 1.00 77.19 85 GLU A C 1
ATOM 672 O O . GLU A 1 85 ? -13.831 10.511 6.181 1.00 77.19 85 GLU A O 1
ATOM 677 N N . TYR A 1 86 ? -12.990 9.175 4.587 1.00 74.00 86 TYR A N 1
ATOM 678 C CA . TYR A 1 86 ? -13.227 7.894 5.261 1.00 74.00 86 TYR A CA 1
ATOM 679 C C . TYR A 1 86 ? -12.153 7.546 6.306 1.00 74.00 86 TYR A C 1
ATOM 681 O O . TYR A 1 86 ? -12.263 6.552 7.020 1.00 74.00 86 TYR A O 1
ATOM 689 N N . GLN A 1 87 ? -11.086 8.345 6.428 1.00 72.12 87 GLN A N 1
ATOM 690 C CA . GLN A 1 87 ? -9.965 8.057 7.341 1.00 72.12 87 GLN A CA 1
ATOM 691 C C . GLN A 1 87 ? -10.207 8.543 8.773 1.00 72.12 87 GLN A C 1
ATOM 693 O O . GLN A 1 87 ? -9.346 8.374 9.645 1.00 72.12 87 GLN A O 1
ATOM 698 N N . THR A 1 88 ? -11.357 9.164 9.035 1.00 69.12 88 THR A N 1
ATOM 699 C CA . THR A 1 88 ? -11.701 9.667 10.363 1.00 69.12 88 THR A CA 1
ATOM 700 C C . THR A 1 88 ? -12.237 8.540 11.246 1.00 69.12 88 THR A C 1
ATOM 702 O O . THR A 1 8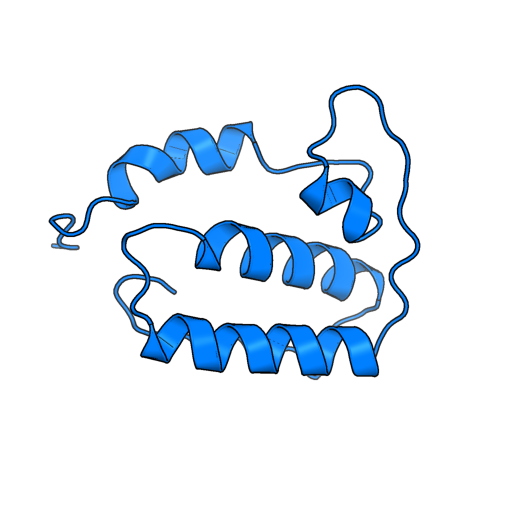8 ? -12.969 7.660 10.801 1.00 69.12 88 THR A O 1
ATOM 705 N N . ARG A 1 89 ? -11.902 8.567 12.544 1.00 61.22 89 ARG A N 1
ATOM 706 C CA . ARG A 1 89 ? -12.439 7.605 13.528 1.00 61.22 89 ARG A CA 1
ATOM 707 C C . ARG A 1 89 ? -13.964 7.659 13.673 1.00 61.22 89 ARG A C 1
ATOM 709 O O . ARG A 1 89 ? -14.542 6.725 14.213 1.00 61.22 89 ARG A O 1
ATOM 716 N N . HIS A 1 90 ? -14.590 8.751 13.236 1.00 64.69 90 HIS A N 1
ATOM 717 C CA . HIS A 1 90 ? -16.029 8.977 13.355 1.00 64.69 90 HIS A CA 1
ATOM 718 C C . HIS A 1 90 ? -16.809 8.587 12.100 1.00 64.69 90 HIS A C 1
ATOM 720 O O . HIS A 1 90 ? -18.036 8.641 12.134 1.00 64.69 90 HIS A O 1
ATOM 726 N N . TYR A 1 91 ? -16.133 8.192 11.014 1.00 67.19 91 TYR A N 1
ATOM 727 C CA . TYR A 1 91 ? -16.830 7.656 9.856 1.00 67.19 91 TYR A CA 1
ATOM 728 C C . TYR A 1 91 ? -17.562 6.371 10.264 1.00 67.19 91 TYR A C 1
ATOM 730 O O . TYR A 1 91 ? -16.942 5.375 10.649 1.00 67.19 91 TYR A O 1
ATOM 738 N N . LYS A 1 92 ? -18.894 6.422 10.212 1.00 61.09 92 LYS A N 1
ATOM 739 C CA . LYS A 1 92 ? -19.779 5.272 10.367 1.00 61.09 92 LYS A CA 1
ATOM 740 C C . LYS A 1 92 ? -20.355 4.966 8.996 1.00 61.09 92 LYS A C 1
ATOM 742 O O . LYS A 1 92 ? -20.998 5.826 8.400 1.00 61.09 92 LYS A O 1
ATOM 747 N N . HIS A 1 93 ? -20.106 3.756 8.515 1.00 61.62 93 HIS A N 1
ATOM 748 C CA . HIS A 1 93 ? -20.873 3.217 7.405 1.00 61.62 93 HIS A CA 1
ATOM 749 C C . HIS A 1 93 ? -22.332 3.114 7.875 1.00 61.62 93 HIS A C 1
ATOM 751 O O . HIS A 1 93 ? -22.567 2.603 8.973 1.00 61.62 93 HIS A O 1
ATOM 757 N N . ALA A 1 94 ? -23.264 3.690 7.113 1.00 55.53 94 ALA A N 1
ATOM 758 C CA . ALA A 1 94 ? -24.698 3.572 7.381 1.00 55.53 94 ALA A CA 1
ATOM 759 C C . ALA A 1 94 ? -25.179 2.134 7.152 1.00 55.53 94 ALA A C 1
ATOM 761 O O . ALA A 1 94 ? -24.556 1.445 6.304 1.00 55.53 94 ALA A O 1
#

pLDDT: mean 87.67, std 10.2, range [55.53, 97.19]

Secondary structure (DSSP, 8-state):
--SS------TT--HHHHHHHHHHHHHHTTSTTS-HHHHHHHHHHHHHHHHHS-------TTS-HHHHHTT-S---HHHHHHGGGGGSTT----

Foldseek 3Di:
DQPVLDADDDPPDDQVVLLVVLLVLVVVCPQPSHDPVSNVSSVVVNVVSVVVYDADFDDEPPADNSSRSSVHNHDCVVVVVVCVVVSDNPDDDD